Protein AF-A0A0U4VWP7-F1 (afdb_monomer_lite)

pLDDT: mean 79.62, std 14.71, range [33.47, 96.0]

Sequence (179 aa):
MKAQAMLADFLDLVTPKNFHKHLLNSLTASLQSLLTNGQCTVTAIGRGIDSDASERHCIKRAADYNCPHLHKAFLARLKAMLPKRCWPVIVTDAGFKVPWFKEVSALGWHFIGRVRGQVSLRLPGQSEFISVAKVYKKARQQPMVLGEIALGQSQQYACRAVLAGKGWKLKKKRQTSAV

Structure (mmCIF, N/CA/C/O backbone):
data_AF-A0A0U4VWP7-F1
#
_entry.id   AF-A0A0U4VWP7-F1
#
loop_
_atom_site.group_PDB
_atom_site.id
_atom_site.type_symbol
_atom_site.label_atom_id
_atom_site.label_alt_id
_atom_site.label_comp_id
_atom_site.label_asym_id
_atom_site.label_entity_id
_atom_site.label_seq_id
_atom_site.pdbx_PDB_ins_code
_atom_site.Cartn_x
_atom_site.Cartn_y
_atom_site.Cartn_z
_atom_site.occupancy
_atom_site.B_iso_or_equiv
_atom_site.auth_seq_id
_atom_site.auth_comp_id
_atom_site.auth_asym_id
_atom_site.auth_atom_id
_atom_site.pdbx_PDB_model_num
ATOM 1 N N . MET A 1 1 ? 34.042 -11.255 -13.697 1.00 46.59 1 MET A N 1
ATOM 2 C CA . MET A 1 1 ? 32.642 -10.995 -13.291 1.00 46.59 1 MET A CA 1
ATOM 3 C C . MET A 1 1 ? 31.893 -10.344 -14.448 1.00 46.59 1 MET A C 1
ATOM 5 O O . MET A 1 1 ? 32.284 -9.262 -14.850 1.00 46.59 1 MET A O 1
ATOM 9 N N . LYS A 1 2 ? 30.856 -10.993 -15.001 1.00 64.69 2 LYS A N 1
ATOM 10 C CA . LYS A 1 2 ? 29.969 -10.428 -16.049 1.00 64.69 2 LYS A CA 1
ATOM 11 C C . LYS A 1 2 ? 28.655 -9.853 -15.486 1.00 64.69 2 LYS A C 1
ATOM 13 O O . LYS A 1 2 ? 27.951 -9.143 -16.188 1.00 64.69 2 LYS A O 1
ATOM 18 N N . ALA A 1 3 ? 28.345 -10.117 -14.212 1.00 55.84 3 ALA A N 1
ATOM 19 C CA . ALA A 1 3 ? 27.061 -9.771 -13.598 1.00 55.84 3 ALA A CA 1
ATOM 20 C C . ALA A 1 3 ? 26.839 -8.259 -13.421 1.00 55.84 3 ALA A C 1
ATOM 22 O O . ALA A 1 3 ? 25.744 -7.784 -13.683 1.00 55.84 3 ALA A O 1
ATOM 23 N N . GLN A 1 4 ? 27.862 -7.493 -13.023 1.00 60.22 4 GLN A N 1
ATOM 24 C CA . GLN A 1 4 ? 27.735 -6.036 -12.855 1.00 60.22 4 GLN A CA 1
ATOM 25 C C . GLN A 1 4 ? 27.519 -5.308 -14.189 1.00 60.22 4 GLN A C 1
ATOM 27 O O . GLN A 1 4 ? 26.698 -4.399 -14.247 1.00 60.22 4 GLN A O 1
ATOM 32 N N . ALA A 1 5 ? 28.199 -5.739 -15.256 1.00 65.25 5 ALA A N 1
ATOM 33 C CA . ALA A 1 5 ? 28.014 -5.187 -16.599 1.00 65.25 5 ALA A CA 1
ATOM 34 C C . ALA A 1 5 ? 26.621 -5.526 -17.157 1.00 65.25 5 ALA A C 1
ATOM 36 O O . ALA A 1 5 ? 25.879 -4.627 -17.526 1.00 65.25 5 ALA A O 1
ATOM 37 N N . MET A 1 6 ? 26.206 -6.799 -17.082 1.00 64.69 6 MET A N 1
ATOM 38 C CA . MET A 1 6 ? 24.856 -7.216 -17.496 1.00 64.69 6 MET A CA 1
ATOM 39 C C . MET A 1 6 ? 23.751 -6.502 -16.713 1.00 64.69 6 MET A C 1
ATOM 41 O O . MET A 1 6 ? 22.676 -6.236 -17.243 1.00 64.69 6 MET A O 1
ATOM 45 N N . LEU A 1 7 ? 24.001 -6.203 -15.440 1.00 63.22 7 LEU A N 1
ATOM 46 C CA . LEU A 1 7 ? 23.070 -5.463 -14.607 1.00 63.22 7 LEU A CA 1
ATOM 47 C C . LEU A 1 7 ? 23.001 -3.987 -15.008 1.00 63.22 7 LEU A C 1
ATOM 49 O O . LEU A 1 7 ? 21.906 -3.438 -15.031 1.00 63.22 7 LEU A O 1
ATOM 53 N N . ALA A 1 8 ? 24.130 -3.354 -15.335 1.00 66.00 8 ALA A N 1
ATOM 54 C CA . ALA A 1 8 ? 24.151 -1.988 -15.850 1.00 66.00 8 ALA A CA 1
ATOM 55 C C . ALA A 1 8 ? 23.372 -1.884 -17.172 1.00 66.00 8 ALA A C 1
ATOM 57 O O . ALA A 1 8 ? 22.511 -1.015 -17.293 1.00 66.00 8 ALA A O 1
ATOM 58 N N . ASP A 1 9 ? 23.581 -2.831 -18.089 1.00 66.62 9 ASP A N 1
ATOM 59 C CA . ASP A 1 9 ? 22.859 -2.909 -19.366 1.00 66.62 9 ASP A CA 1
ATOM 60 C C . ASP A 1 9 ? 21.358 -3.156 -19.154 1.00 66.62 9 ASP A C 1
ATOM 62 O O . ASP A 1 9 ? 20.508 -2.519 -19.776 1.00 66.62 9 ASP A O 1
ATOM 66 N N . PHE A 1 10 ? 21.006 -4.059 -18.231 1.00 65.50 10 PHE A N 1
ATOM 67 C CA . PHE A 1 10 ? 19.612 -4.313 -17.880 1.00 65.50 10 PHE A CA 1
ATOM 68 C C . PHE A 1 10 ? 18.959 -3.077 -17.271 1.00 65.50 10 PHE A C 1
ATOM 70 O O . PHE A 1 10 ? 17.838 -2.744 -17.642 1.00 65.50 10 PHE A O 1
ATOM 77 N N . LEU A 1 11 ? 19.641 -2.387 -16.354 1.00 64.44 11 LEU A N 1
ATOM 78 C CA . LEU A 1 11 ? 19.143 -1.155 -15.758 1.00 64.44 11 LEU A CA 1
ATOM 79 C C . LEU A 1 11 ? 18.942 -0.071 -16.811 1.00 64.44 11 LEU A C 1
ATOM 81 O O . LEU A 1 11 ? 17.894 0.564 -16.780 1.00 64.44 11 LEU A O 1
ATOM 85 N N . ASP A 1 12 ? 19.861 0.108 -17.755 1.00 68.06 12 ASP A N 1
ATOM 86 C CA . ASP A 1 12 ? 19.686 1.059 -18.858 1.00 68.06 12 ASP A CA 1
ATOM 87 C 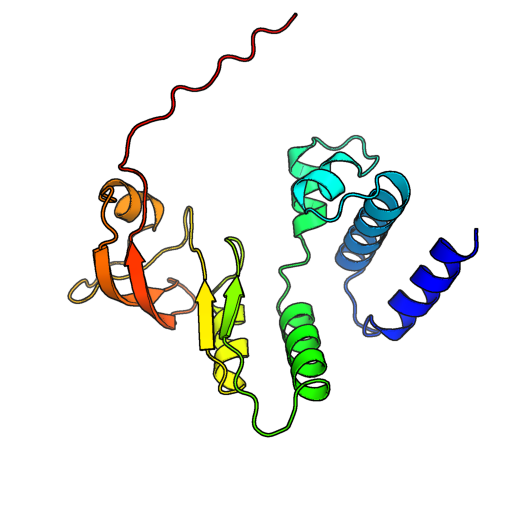C . ASP A 1 12 ? 18.468 0.697 -19.729 1.00 68.06 12 ASP A C 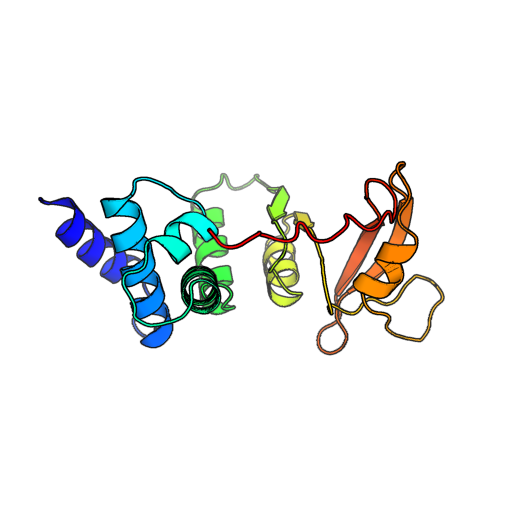1
ATOM 89 O O . ASP A 1 12 ? 17.652 1.550 -20.076 1.00 68.06 12 ASP A O 1
ATOM 93 N N . LEU A 1 13 ? 18.253 -0.601 -19.968 1.00 63.81 13 LEU A N 1
ATOM 94 C CA . LEU A 1 13 ? 17.097 -1.113 -20.704 1.00 63.81 13 LEU A CA 1
ATOM 95 C C . LEU A 1 13 ? 15.765 -0.928 -19.955 1.00 63.81 13 LEU A C 1
ATOM 97 O O . LEU A 1 13 ? 14.737 -0.609 -20.562 1.00 63.81 13 LEU A O 1
ATOM 101 N N . VAL A 1 14 ? 15.727 -1.182 -18.641 1.00 59.75 14 VAL A N 1
ATOM 102 C CA . VAL A 1 14 ? 14.470 -1.167 -17.872 1.00 59.75 14 VAL A CA 1
ATOM 103 C C . VAL A 1 14 ? 14.116 0.194 -17.287 1.00 59.75 14 VAL A C 1
ATOM 105 O O . VAL A 1 14 ? 12.936 0.424 -16.971 1.00 59.75 14 VAL A O 1
ATOM 108 N N . THR A 1 15 ? 15.095 1.087 -17.163 1.00 60.91 15 THR A N 1
ATOM 109 C CA . THR A 1 15 ? 14.947 2.395 -16.530 1.00 60.91 15 THR A CA 1
ATOM 110 C C . THR A 1 15 ? 14.610 3.454 -17.589 1.00 60.91 15 THR A C 1
ATOM 112 O O . THR A 1 15 ? 15.387 3.678 -18.510 1.00 60.91 15 THR A O 1
ATOM 115 N N . PRO A 1 16 ? 13.452 4.137 -17.506 1.00 61.81 16 PRO A N 1
ATOM 116 C CA . PRO A 1 16 ? 13.106 5.206 -18.445 1.00 61.81 16 PRO A CA 1
ATOM 117 C C . PRO A 1 16 ? 14.150 6.332 -18.443 1.00 61.81 16 PRO A C 1
ATOM 119 O O . PRO A 1 16 ? 14.642 6.695 -17.380 1.00 61.81 16 PRO A O 1
ATOM 122 N N . LYS A 1 17 ? 14.398 6.977 -19.593 1.00 62.31 17 LYS A N 1
ATOM 123 C CA . LYS A 1 17 ? 15.376 8.083 -19.722 1.00 62.31 17 LYS A CA 1
ATOM 124 C C . LYS A 1 17 ? 15.158 9.250 -18.739 1.00 62.31 17 LYS A C 1
ATOM 126 O O . LYS A 1 17 ? 16.106 9.940 -18.385 1.00 62.31 17 LYS A O 1
ATOM 131 N N . ASN A 1 18 ? 13.931 9.434 -18.243 1.00 60.28 18 ASN A N 1
ATOM 132 C CA . ASN A 1 18 ? 13.564 10.469 -17.267 1.00 60.28 18 ASN A CA 1
ATOM 133 C C . ASN A 1 18 ? 13.594 9.957 -15.815 1.00 60.28 18 ASN A C 1
ATOM 135 O O . ASN A 1 18 ? 12.692 10.246 -15.027 1.00 60.28 18 ASN A O 1
ATOM 139 N N . PHE A 1 19 ? 14.588 9.149 -15.450 1.00 62.81 19 PHE A N 1
ATOM 140 C CA . PHE A 1 19 ? 14.710 8.639 -14.087 1.00 62.81 19 PHE A CA 1
ATOM 141 C C . PHE A 1 19 ? 15.426 9.631 -13.174 1.00 62.81 19 PHE A C 1
ATOM 143 O O . PHE A 1 19 ? 16.487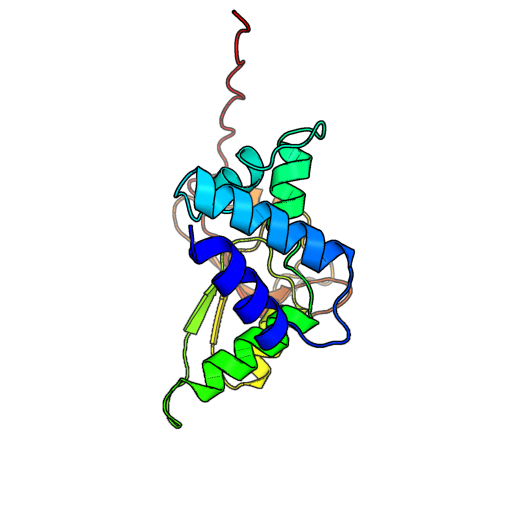 10.160 -13.508 1.00 62.81 19 PHE A O 1
ATOM 150 N N . HIS A 1 20 ? 14.882 9.861 -11.979 1.00 65.94 20 HIS A N 1
ATOM 151 C CA . HIS A 1 20 ? 15.551 10.704 -10.994 1.00 65.94 20 HIS A CA 1
ATOM 152 C C . HIS A 1 20 ? 16.876 10.064 -10.561 1.00 65.94 20 HIS A C 1
ATOM 154 O O . HIS A 1 20 ? 16.889 8.946 -10.043 1.00 65.94 20 HIS A O 1
ATOM 160 N N . LYS A 1 21 ? 17.983 10.806 -10.703 1.00 70.44 21 LYS A N 1
ATOM 161 C CA . LYS A 1 21 ? 19.348 10.358 -10.357 1.00 70.44 21 LYS A CA 1
ATOM 162 C C . LYS A 1 21 ? 19.443 9.741 -8.955 1.00 70.44 21 LYS A C 1
ATOM 164 O O . LYS A 1 21 ? 20.128 8.745 -8.763 1.00 70.44 21 LYS A O 1
ATOM 169 N N . HIS A 1 22 ? 18.703 10.288 -7.989 1.00 68.81 22 HIS A N 1
ATOM 170 C CA . HIS A 1 22 ? 18.654 9.761 -6.622 1.00 68.81 22 HIS A CA 1
ATOM 171 C C . HIS A 1 22 ? 18.121 8.319 -6.556 1.00 68.81 22 HIS A C 1
ATOM 173 O O . HIS A 1 22 ? 18.685 7.482 -5.859 1.00 68.81 22 HIS A O 1
ATOM 179 N N . LEU A 1 23 ? 17.066 8.006 -7.314 1.00 66.50 23 LEU A N 1
ATOM 180 C CA . LEU A 1 23 ? 16.466 6.672 -7.334 1.00 66.50 23 LEU A CA 1
ATOM 181 C C . LEU A 1 23 ? 17.374 5.657 -8.026 1.00 66.50 23 LEU A C 1
ATOM 183 O O . LEU A 1 23 ? 17.477 4.526 -7.558 1.00 66.50 23 LEU A O 1
ATOM 187 N N . LEU A 1 24 ? 18.064 6.069 -9.094 1.00 72.50 24 LEU A N 1
ATOM 188 C CA . LEU A 1 24 ? 19.058 5.224 -9.755 1.00 72.50 24 LEU A CA 1
ATOM 189 C C . LEU A 1 24 ? 20.208 4.894 -8.797 1.00 72.50 24 LEU A C 1
ATOM 191 O O . LEU A 1 24 ? 20.563 3.733 -8.638 1.00 72.50 24 LEU A O 1
ATOM 195 N N . ASN A 1 25 ? 20.720 5.891 -8.073 1.00 76.06 25 ASN A N 1
ATOM 196 C CA . ASN A 1 25 ? 21.786 5.696 -7.088 1.00 76.06 25 ASN A CA 1
ATOM 197 C C . ASN A 1 25 ? 21.362 4.803 -5.912 1.00 76.06 25 ASN A C 1
ATOM 199 O O . ASN A 1 25 ? 22.200 4.120 -5.322 1.00 76.06 25 ASN A O 1
ATOM 203 N N . SER A 1 26 ? 20.085 4.821 -5.530 1.00 75.31 26 SER A N 1
ATOM 204 C CA . SER A 1 26 ? 19.531 3.902 -4.528 1.00 75.31 26 SER A CA 1
ATOM 205 C C . SER A 1 26 ? 19.383 2.480 -5.073 1.00 75.31 26 SER A C 1
ATOM 207 O O . SER A 1 26 ? 19.703 1.522 -4.363 1.00 75.31 26 SER A O 1
ATOM 209 N N . LEU A 1 27 ? 18.973 2.350 -6.340 1.00 74.00 27 LEU A N 1
ATOM 210 C CA . LEU A 1 27 ? 18.863 1.079 -7.058 1.00 74.00 27 LEU A CA 1
ATOM 211 C C . LEU A 1 27 ? 20.210 0.384 -7.205 1.00 74.00 27 LEU A C 1
ATOM 213 O O . LEU A 1 27 ? 20.357 -0.769 -6.805 1.00 74.00 27 LEU A O 1
ATOM 217 N N . THR A 1 28 ? 21.208 1.112 -7.694 1.00 76.00 28 THR A N 1
ATOM 218 C CA . THR A 1 28 ? 22.569 0.608 -7.868 1.00 76.00 28 THR A CA 1
ATOM 219 C C . THR A 1 28 ? 23.175 0.161 -6.541 1.00 76.00 28 THR A C 1
ATOM 221 O O . THR A 1 28 ? 23.680 -0.955 -6.459 1.00 76.00 28 THR A O 1
ATOM 224 N N . ALA A 1 29 ? 23.052 0.967 -5.479 1.00 78.94 29 ALA A N 1
ATOM 225 C CA . ALA A 1 29 ? 23.555 0.604 -4.150 1.00 78.94 29 ALA A CA 1
ATOM 226 C C . ALA A 1 29 ? 22.876 -0.662 -3.599 1.00 78.94 29 ALA A C 1
ATOM 228 O O . ALA A 1 29 ? 23.520 -1.530 -3.012 1.00 78.94 29 ALA A O 1
ATOM 229 N N . SER A 1 30 ? 21.570 -0.801 -3.831 1.00 78.50 30 SER A N 1
ATOM 230 C CA . SER A 1 30 ? 20.825 -1.980 -3.394 1.00 78.50 30 SER A CA 1
ATOM 231 C C . SER A 1 30 ? 21.216 -3.239 -4.159 1.00 78.50 30 SER A C 1
ATOM 233 O O . SER A 1 30 ? 21.324 -4.315 -3.579 1.00 78.50 30 SER A O 1
ATOM 235 N N . LEU A 1 31 ? 21.445 -3.109 -5.463 1.00 75.56 31 LEU A N 1
ATOM 236 C CA . LEU A 1 31 ? 21.883 -4.215 -6.300 1.00 75.56 31 LEU A CA 1
ATOM 237 C C . LEU A 1 31 ? 23.315 -4.640 -5.985 1.00 75.56 31 LEU A C 1
ATOM 239 O O . LEU A 1 31 ? 23.584 -5.834 -5.931 1.00 75.56 31 LEU A O 1
ATOM 243 N N . GLN A 1 32 ? 24.216 -3.693 -5.719 1.00 80.62 32 GLN A N 1
ATOM 244 C CA . GLN A 1 32 ? 25.557 -3.999 -5.222 1.00 80.62 32 GLN A CA 1
ATOM 245 C C . GLN A 1 32 ? 25.482 -4.765 -3.901 1.00 80.62 32 GLN A C 1
ATOM 247 O O . GLN A 1 32 ? 26.090 -5.823 -3.781 1.00 80.62 32 GLN A O 1
ATOM 252 N N . SER A 1 33 ? 24.665 -4.299 -2.952 1.00 82.81 33 SER A N 1
ATOM 253 C CA . SER A 1 33 ? 24.454 -5.011 -1.691 1.00 82.81 33 SER A CA 1
ATOM 254 C C . SER A 1 33 ? 23.915 -6.432 -1.896 1.00 82.81 33 SER A C 1
ATOM 256 O O . SER A 1 33 ? 24.388 -7.378 -1.267 1.00 82.81 33 SER A O 1
ATOM 258 N N . LEU A 1 34 ? 22.958 -6.602 -2.814 1.00 81.50 34 LEU A N 1
ATOM 259 C CA . LEU A 1 34 ? 22.398 -7.905 -3.160 1.00 81.50 34 LEU A CA 1
ATOM 260 C C . LEU A 1 34 ? 23.444 -8.838 -3.782 1.00 81.50 34 LEU A C 1
ATOM 262 O O . LEU A 1 34 ? 23.499 -10.008 -3.417 1.00 81.50 34 LEU A O 1
ATOM 266 N N . LEU A 1 35 ? 24.264 -8.331 -4.705 1.00 81.00 35 LEU A N 1
ATOM 267 C CA . LEU A 1 35 ? 25.318 -9.105 -5.364 1.00 81.00 35 LEU A CA 1
ATOM 268 C C . LEU A 1 35 ? 26.409 -9.539 -4.380 1.00 81.00 35 LEU A C 1
ATOM 270 O O . LEU A 1 35 ? 26.917 -10.649 -4.502 1.00 81.00 35 LEU A O 1
ATOM 274 N N . THR A 1 36 ? 26.741 -8.691 -3.406 1.00 79.38 36 THR A N 1
ATOM 275 C CA . THR A 1 36 ? 27.766 -8.988 -2.398 1.00 79.38 36 THR A CA 1
ATOM 276 C C . THR A 1 36 ? 27.252 -9.940 -1.318 1.00 79.38 36 THR A C 1
ATOM 278 O O . THR A 1 36 ? 27.960 -10.864 -0.931 1.00 79.38 36 THR A O 1
ATOM 281 N N . ASN A 1 37 ? 26.015 -9.752 -0.842 1.00 79.44 37 ASN A N 1
ATOM 282 C CA . ASN A 1 37 ? 25.505 -10.458 0.341 1.00 79.44 37 ASN A CA 1
ATOM 283 C C . ASN A 1 37 ? 24.509 -11.585 0.030 1.00 79.44 37 ASN A C 1
ATOM 285 O O . ASN A 1 37 ? 24.141 -12.338 0.930 1.00 79.44 37 ASN A O 1
ATOM 289 N N . GLY A 1 38 ? 24.006 -11.685 -1.204 1.00 78.88 38 GLY A N 1
ATOM 290 C CA . GLY A 1 38 ? 23.065 -12.727 -1.637 1.00 78.88 38 GLY A CA 1
ATOM 291 C C . GLY A 1 38 ? 21.673 -12.672 -0.989 1.00 78.88 38 GLY A C 1
ATOM 292 O O . GLY A 1 38 ? 20.883 -13.599 -1.156 1.00 78.88 38 GLY A O 1
ATOM 293 N N . GLN A 1 39 ? 21.341 -11.614 -0.241 1.00 76.75 39 GLN A N 1
ATOM 294 C CA . GLN A 1 39 ? 20.082 -11.506 0.506 1.00 76.75 39 GLN A CA 1
ATOM 295 C C . GLN A 1 39 ? 19.120 -10.486 -0.114 1.00 76.75 39 GLN A C 1
ATOM 297 O O . GLN A 1 39 ? 19.377 -9.287 -0.115 1.00 76.75 39 GLN A O 1
ATOM 302 N N . CYS A 1 40 ? 17.952 -10.952 -0.565 1.00 74.81 40 CYS A N 1
ATOM 303 C CA . CYS A 1 40 ? 16.956 -10.143 -1.281 1.00 74.81 40 CYS A CA 1
ATOM 304 C C . CYS A 1 40 ? 15.851 -9.565 -0.373 1.00 74.81 40 CYS A C 1
ATOM 306 O O . CYS A 1 40 ? 14.668 -9.590 -0.706 1.00 74.81 40 CYS A O 1
ATOM 308 N N . THR A 1 41 ? 16.208 -9.060 0.813 1.00 73.69 41 THR A N 1
ATOM 309 C CA . THR A 1 41 ? 15.249 -8.336 1.674 1.00 73.69 41 THR A CA 1
ATOM 310 C C . THR A 1 41 ? 15.649 -6.875 1.792 1.00 73.69 41 THR A C 1
ATOM 312 O O . THR A 1 41 ? 16.832 -6.580 1.895 1.00 73.69 41 THR A O 1
ATOM 315 N N . VAL A 1 42 ? 14.682 -5.950 1.840 1.00 72.25 42 VAL A N 1
ATOM 316 C CA . VAL A 1 42 ? 14.955 -4.498 1.953 1.00 72.25 42 VAL A CA 1
ATOM 317 C C . VAL A 1 42 ? 15.856 -4.181 3.152 1.00 72.25 42 VAL A C 1
ATOM 319 O O . VAL A 1 42 ? 16.724 -3.319 3.070 1.00 72.25 42 VAL A O 1
ATOM 322 N N . THR A 1 43 ? 15.687 -4.908 4.257 1.00 79.06 43 THR A N 1
ATOM 323 C CA . THR A 1 43 ? 16.514 -4.754 5.457 1.00 79.06 43 THR A CA 1
ATOM 324 C C . THR A 1 43 ? 17.942 -5.248 5.238 1.00 79.06 43 THR A C 1
ATOM 326 O O . THR A 1 43 ? 18.878 -4.558 5.624 1.00 79.06 43 THR A O 1
ATOM 329 N N . ALA A 1 44 ? 18.119 -6.426 4.634 1.00 75.94 44 ALA A N 1
ATOM 330 C CA . ALA A 1 44 ? 19.445 -6.983 4.368 1.00 75.94 44 ALA A CA 1
ATOM 331 C C . ALA A 1 44 ? 20.207 -6.157 3.328 1.00 75.94 44 ALA A C 1
ATOM 333 O O . ALA A 1 44 ? 21.358 -5.802 3.553 1.00 75.94 44 ALA A O 1
ATOM 334 N N . ILE A 1 45 ? 19.520 -5.775 2.251 1.00 82.69 45 ILE A N 1
ATOM 335 C CA . ILE A 1 45 ? 20.015 -4.853 1.232 1.00 82.69 45 ILE A CA 1
ATOM 336 C C . ILE A 1 45 ? 20.421 -3.534 1.891 1.00 82.69 45 ILE A C 1
ATOM 338 O O . ILE A 1 45 ? 21.540 -3.076 1.730 1.00 82.69 45 ILE A O 1
ATOM 342 N N . GLY A 1 46 ? 19.539 -2.940 2.696 1.00 81.19 46 GLY A N 1
ATOM 343 C CA . GLY A 1 46 ? 19.827 -1.697 3.403 1.00 81.19 46 GLY A CA 1
ATOM 344 C C . GLY A 1 46 ? 21.041 -1.776 4.325 1.00 81.19 46 GLY A C 1
ATOM 345 O O . GLY A 1 46 ? 21.832 -0.845 4.364 1.00 81.19 46 GLY A O 1
ATOM 346 N N . ARG A 1 47 ? 21.206 -2.884 5.053 1.00 84.06 47 ARG A N 1
ATOM 347 C CA . ARG A 1 47 ? 22.355 -3.119 5.947 1.00 84.06 47 ARG A CA 1
ATOM 348 C C . ARG A 1 47 ? 23.663 -3.337 5.215 1.00 84.06 47 ARG A C 1
ATOM 350 O O . ARG A 1 47 ? 24.714 -3.064 5.773 1.00 84.06 47 ARG A O 1
ATOM 357 N N . GLY A 1 48 ? 23.591 -3.871 4.006 1.00 82.19 48 GLY A N 1
ATOM 358 C CA . GLY A 1 48 ? 24.760 -4.139 3.193 1.00 82.19 48 GLY A CA 1
ATOM 359 C C . GLY A 1 48 ? 25.102 -3.022 2.215 1.00 82.19 48 GLY A C 1
ATOM 360 O O . GLY A 1 48 ? 25.900 -3.276 1.319 1.00 82.19 48 GLY A O 1
ATOM 361 N N . ILE A 1 49 ? 24.459 -1.853 2.302 1.00 83.75 49 ILE A N 1
ATOM 362 C CA . ILE A 1 49 ? 24.905 -0.663 1.576 1.00 83.75 49 ILE A CA 1
ATOM 363 C C . ILE A 1 49 ? 26.100 -0.097 2.336 1.00 83.75 49 ILE A C 1
ATOM 365 O O . ILE A 1 49 ? 25.957 0.324 3.482 1.00 83.75 49 ILE A O 1
ATOM 369 N N . ASP A 1 50 ? 27.247 -0.058 1.668 1.00 81.75 50 ASP A N 1
ATOM 370 C CA . ASP A 1 50 ? 28.454 0.580 2.178 1.00 81.75 50 ASP A CA 1
ATOM 371 C C . ASP A 1 50 ? 28.291 2.109 2.134 1.00 81.75 50 ASP A C 1
ATOM 373 O O . ASP A 1 50 ? 28.191 2.720 1.065 1.00 81.75 50 ASP A O 1
ATOM 377 N N . SER A 1 51 ? 28.103 2.718 3.304 1.00 83.44 51 SER A N 1
ATOM 378 C CA . SER A 1 51 ? 27.869 4.152 3.466 1.00 83.44 51 SER A CA 1
ATOM 379 C C . SER A 1 51 ? 28.084 4.566 4.918 1.00 83.44 51 SER A C 1
ATOM 381 O O . SER A 1 51 ? 27.629 3.879 5.827 1.00 83.44 51 SER A O 1
ATOM 383 N N . ASP A 1 52 ? 28.636 5.764 5.126 1.00 82.81 52 ASP A N 1
ATOM 384 C CA . ASP A 1 52 ? 28.769 6.385 6.457 1.00 82.81 52 ASP A CA 1
ATOM 385 C C . ASP A 1 52 ? 27.420 6.765 7.103 1.00 82.81 52 ASP A C 1
ATOM 387 O O . ASP A 1 52 ? 27.351 7.216 8.249 1.00 82.81 52 ASP A O 1
ATOM 391 N N . ALA A 1 53 ? 26.313 6.632 6.366 1.00 84.06 53 ALA A N 1
ATOM 392 C CA . ALA A 1 53 ? 24.982 6.895 6.883 1.00 84.06 53 ALA A CA 1
ATOM 393 C C . ALA A 1 53 ? 24.536 5.794 7.859 1.00 84.06 53 ALA A C 1
ATOM 395 O O . ALA A 1 53 ? 24.869 4.621 7.724 1.00 84.06 53 ALA A O 1
ATOM 396 N N . SER A 1 54 ? 23.701 6.160 8.836 1.00 85.06 54 SER A N 1
ATOM 397 C CA . SER A 1 54 ? 23.158 5.174 9.776 1.00 85.06 54 SER A CA 1
ATOM 398 C C . SER A 1 54 ? 22.374 4.064 9.063 1.00 85.06 54 SER A C 1
ATOM 400 O O . SER A 1 54 ? 21.700 4.312 8.061 1.00 85.06 54 SER A O 1
ATOM 402 N N . GLU A 1 55 ? 22.355 2.859 9.647 1.00 82.75 55 GLU A N 1
ATOM 403 C CA . GLU A 1 55 ? 21.626 1.692 9.115 1.00 82.75 55 GLU A CA 1
ATOM 404 C C . GLU A 1 55 ? 20.174 2.038 8.742 1.00 82.75 55 GLU A C 1
ATOM 406 O O . GLU A 1 55 ? 19.656 1.627 7.704 1.00 82.75 55 GLU A O 1
ATOM 411 N N . ARG A 1 56 ? 19.510 2.867 9.558 1.00 81.25 56 ARG A N 1
ATOM 412 C CA . ARG A 1 56 ? 18.144 3.332 9.291 1.00 81.25 56 ARG A CA 1
ATOM 413 C C . ARG A 1 56 ? 18.042 4.096 7.968 1.00 81.25 56 ARG A C 1
ATOM 415 O O . ARG A 1 56 ? 17.049 3.939 7.257 1.00 81.25 56 ARG A O 1
ATOM 422 N N . HIS A 1 57 ? 19.014 4.949 7.660 1.00 81.56 57 HIS A N 1
ATOM 423 C CA . HIS A 1 57 ? 19.047 5.712 6.416 1.00 81.56 57 HIS A CA 1
ATOM 424 C C . HIS A 1 57 ? 19.401 4.828 5.221 1.00 81.56 57 HIS A C 1
ATOM 426 O O . HIS A 1 57 ? 18.762 4.972 4.181 1.00 81.56 57 HIS A O 1
ATOM 432 N N . CYS A 1 58 ? 20.298 3.856 5.381 1.00 80.62 58 CYS A N 1
ATOM 433 C CA . CYS A 1 58 ? 20.618 2.895 4.326 1.00 80.62 58 CYS A CA 1
ATOM 434 C C . CYS A 1 58 ? 19.430 1.970 4.004 1.00 80.62 58 CYS A C 1
ATOM 436 O O . CYS A 1 58 ? 19.074 1.796 2.840 1.00 80.62 58 CYS A O 1
ATOM 438 N N . ILE A 1 59 ? 18.699 1.487 5.016 1.00 77.94 59 ILE A N 1
ATOM 439 C CA . ILE A 1 59 ? 17.431 0.759 4.823 1.00 77.94 59 ILE A CA 1
ATOM 440 C C . ILE A 1 59 ? 16.381 1.642 4.153 1.00 77.94 59 ILE A C 1
ATOM 442 O O . ILE A 1 59 ? 15.677 1.185 3.257 1.00 77.94 59 ILE A O 1
ATOM 446 N N . LYS A 1 60 ? 16.266 2.914 4.550 1.00 77.38 60 LYS A N 1
ATOM 447 C CA . LYS A 1 60 ? 15.335 3.845 3.901 1.00 77.38 60 LYS A CA 1
ATOM 448 C C . LYS A 1 60 ? 15.702 4.068 2.432 1.00 77.38 60 LYS A C 1
ATOM 450 O O . LYS A 1 60 ? 14.801 4.117 1.606 1.00 77.38 60 LYS A O 1
ATOM 455 N N . ARG A 1 61 ? 16.995 4.147 2.113 1.00 73.19 61 ARG A N 1
ATOM 456 C CA . ARG A 1 61 ? 17.520 4.265 0.747 1.00 73.19 61 ARG A CA 1
ATOM 457 C C . ARG A 1 61 ? 17.174 3.034 -0.093 1.00 73.19 61 ARG A C 1
ATOM 459 O O . ARG A 1 61 ? 16.652 3.179 -1.191 1.00 73.19 61 ARG A O 1
ATOM 466 N N . ALA A 1 62 ? 17.348 1.836 0.462 1.00 68.88 62 ALA A N 1
ATOM 467 C CA . ALA A 1 62 ? 16.890 0.587 -0.149 1.00 68.88 62 ALA A CA 1
ATOM 468 C C . ALA A 1 62 ? 15.353 0.467 -0.222 1.00 68.88 62 ALA A C 1
ATOM 470 O O . ALA A 1 62 ? 14.828 -0.355 -0.961 1.00 68.88 62 ALA A O 1
ATOM 471 N N . ALA A 1 63 ? 14.608 1.263 0.544 1.00 68.00 63 ALA A N 1
ATOM 472 C CA . ALA A 1 63 ? 13.147 1.312 0.510 1.00 68.00 63 ALA A CA 1
ATOM 473 C C . ALA A 1 63 ? 12.600 2.446 -0.377 1.00 68.00 63 ALA A C 1
ATOM 475 O O . ALA A 1 63 ? 11.381 2.564 -0.529 1.00 68.00 63 ALA A O 1
ATOM 476 N N . ASP A 1 64 ? 13.468 3.280 -0.960 1.00 65.62 64 ASP A N 1
ATOM 477 C CA . ASP A 1 64 ? 13.090 4.523 -1.649 1.00 65.62 64 ASP A CA 1
ATOM 478 C C . ASP A 1 64 ? 12.451 4.284 -3.034 1.00 65.62 64 ASP A C 1
ATOM 480 O O . ASP A 1 64 ? 12.110 5.220 -3.748 1.00 65.62 64 ASP A O 1
ATOM 484 N N . TYR A 1 65 ? 12.192 3.023 -3.398 1.00 60.47 65 TYR A N 1
ATOM 485 C CA . TYR A 1 65 ? 11.467 2.620 -4.614 1.00 60.47 65 TYR A CA 1
ATOM 486 C C . TYR A 1 65 ? 9.970 2.934 -4.599 1.00 60.47 65 TYR A C 1
A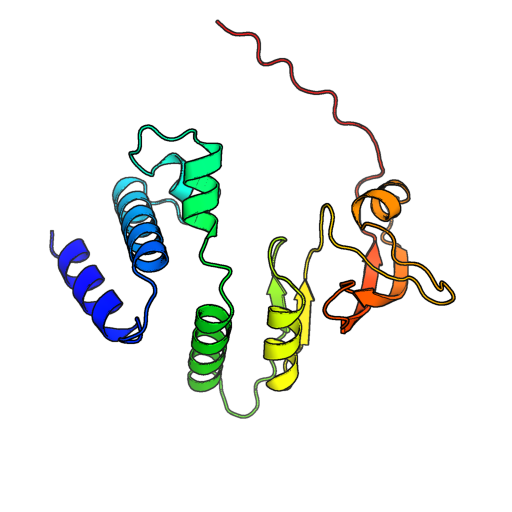TOM 488 O O . TYR A 1 65 ? 9.265 2.630 -5.560 1.00 60.47 65 TYR A O 1
ATOM 496 N N . ASN A 1 66 ? 9.465 3.521 -3.517 1.00 64.00 66 ASN A N 1
ATOM 497 C CA . ASN A 1 66 ? 8.063 3.887 -3.362 1.00 64.00 66 ASN A CA 1
ATOM 498 C C . ASN A 1 66 ? 7.732 5.168 -4.143 1.00 64.00 66 ASN A C 1
ATOM 500 O O . ASN A 1 66 ? 7.304 6.176 -3.571 1.00 64.00 66 ASN A O 1
ATOM 504 N N . CYS A 1 67 ? 7.968 5.144 -5.454 1.00 69.88 67 CYS A N 1
ATOM 505 C CA . CYS A 1 67 ? 7.675 6.244 -6.356 1.00 69.88 67 CYS A CA 1
ATOM 506 C C . CYS A 1 67 ? 6.556 5.856 -7.345 1.00 69.88 67 CYS A C 1
ATOM 508 O O . CYS A 1 67 ? 6.566 4.761 -7.919 1.00 69.88 67 CYS A O 1
ATOM 510 N N . PRO A 1 68 ? 5.574 6.750 -7.589 1.00 74.50 68 PRO A N 1
ATOM 511 C CA . PRO A 1 68 ? 4.423 6.436 -8.437 1.00 74.50 68 PRO A CA 1
ATOM 512 C C . PRO A 1 68 ? 4.788 5.979 -9.854 1.00 74.50 68 PRO A C 1
ATOM 514 O O . PRO A 1 68 ? 4.108 5.121 -10.411 1.00 74.50 68 PRO A O 1
ATOM 517 N N . HIS A 1 69 ? 5.864 6.516 -10.440 1.00 76.50 69 HIS A N 1
ATOM 518 C CA . HIS A 1 69 ? 6.273 6.134 -11.792 1.00 76.50 69 HIS A CA 1
ATOM 519 C C . HIS A 1 69 ? 6.783 4.684 -11.864 1.00 76.50 69 HIS A C 1
ATOM 521 O O . HIS A 1 69 ? 6.448 3.980 -12.815 1.00 76.50 69 HIS A O 1
ATOM 527 N N . LEU A 1 70 ? 7.538 4.202 -10.862 1.00 78.06 70 LEU A N 1
ATOM 528 C CA . LEU A 1 70 ? 8.000 2.808 -10.828 1.00 78.06 70 LEU A CA 1
ATOM 529 C C . LEU A 1 70 ? 6.839 1.852 -10.614 1.00 78.06 70 LEU A C 1
ATOM 531 O O . LEU A 1 70 ? 6.774 0.817 -11.268 1.00 78.06 70 LEU A O 1
ATOM 535 N N . HIS A 1 71 ? 5.900 2.219 -9.746 1.00 84.94 71 HIS A N 1
ATOM 536 C CA . HIS A 1 71 ? 4.695 1.435 -9.508 1.00 84.94 71 HIS A CA 1
ATOM 537 C C . HIS A 1 71 ? 3.902 1.198 -10.798 1.00 84.94 71 HIS A C 1
ATOM 539 O O . HIS A 1 71 ? 3.573 0.056 -11.116 1.00 84.94 71 HIS A O 1
ATOM 545 N N . LYS A 1 72 ? 3.655 2.260 -11.577 1.00 85.50 72 LYS A N 1
ATOM 546 C CA . LYS A 1 72 ? 2.976 2.153 -12.877 1.00 85.50 72 LYS A CA 1
ATOM 547 C C . LYS A 1 72 ? 3.761 1.291 -13.862 1.00 85.50 72 LYS A C 1
ATOM 549 O O . LYS A 1 72 ? 3.187 0.404 -14.485 1.00 85.50 72 LYS A O 1
ATOM 554 N N . ALA A 1 73 ? 5.069 1.525 -13.986 1.00 83.31 73 ALA A N 1
ATOM 555 C CA . ALA A 1 73 ? 5.919 0.774 -14.907 1.00 83.31 73 ALA A CA 1
ATOM 556 C C . ALA A 1 73 ? 5.975 -0.723 -14.555 1.00 83.31 73 ALA A C 1
ATOM 558 O O . ALA A 1 73 ? 5.935 -1.572 -15.446 1.00 83.31 73 ALA A O 1
ATOM 559 N N . PHE A 1 74 ? 6.027 -1.049 -13.261 1.00 86.69 74 PHE A N 1
ATOM 560 C CA . PHE A 1 74 ? 5.949 -2.417 -12.760 1.00 86.69 74 PHE A CA 1
ATOM 561 C C . PHE A 1 74 ? 4.616 -3.072 -13.133 1.00 86.69 74 PHE A C 1
ATOM 563 O O . PHE A 1 74 ? 4.611 -4.134 -13.751 1.00 86.69 74 PHE A O 1
ATOM 570 N N . LEU A 1 75 ? 3.489 -2.424 -12.820 1.00 91.00 75 LEU A N 1
ATOM 571 C CA . LEU A 1 75 ? 2.159 -2.969 -13.100 1.00 91.00 75 LEU A CA 1
ATOM 572 C C . LEU A 1 75 ? 1.899 -3.134 -14.606 1.00 91.00 75 LEU A C 1
ATOM 574 O O . LEU A 1 75 ? 1.327 -4.142 -15.018 1.00 91.00 75 LEU A O 1
ATOM 578 N N . ALA A 1 76 ? 2.369 -2.199 -15.436 1.00 89.19 76 ALA A N 1
ATOM 579 C CA . ALA A 1 76 ? 2.267 -2.290 -16.892 1.00 89.19 76 ALA A CA 1
ATOM 580 C C . ALA A 1 76 ? 3.030 -3.502 -17.449 1.00 89.19 76 ALA A C 1
ATOM 582 O O . ALA A 1 76 ? 2.485 -4.266 -18.245 1.00 89.19 76 ALA A O 1
ATOM 583 N N . ARG A 1 77 ? 4.268 -3.722 -16.989 1.00 87.69 77 ARG A N 1
ATOM 584 C CA . ARG A 1 77 ? 5.069 -4.891 -17.385 1.00 87.69 77 ARG A CA 1
ATOM 585 C C . ARG A 1 77 ? 4.458 -6.193 -16.883 1.00 87.69 77 ARG A C 1
ATOM 587 O O . ARG A 1 77 ? 4.360 -7.146 -17.648 1.00 87.69 77 ARG A O 1
ATOM 594 N N . LEU A 1 78 ? 3.989 -6.221 -15.636 1.00 88.62 78 LEU A N 1
ATOM 595 C CA . LEU A 1 78 ? 3.295 -7.384 -15.090 1.00 88.62 78 LEU A CA 1
ATOM 596 C C . LEU A 1 78 ? 2.054 -7.724 -15.927 1.00 88.62 78 LEU A C 1
ATOM 598 O O . LEU A 1 78 ? 1.858 -8.879 -16.284 1.00 88.62 78 LEU A O 1
ATOM 602 N N . LYS A 1 79 ? 1.265 -6.722 -16.328 1.00 90.00 79 LYS A N 1
ATOM 603 C CA . LYS A 1 79 ? 0.091 -6.923 -17.186 1.00 90.00 79 LYS A CA 1
ATOM 604 C C . LYS A 1 79 ? 0.447 -7.477 -18.566 1.00 90.00 79 LYS A C 1
ATOM 606 O O . LYS A 1 79 ? -0.308 -8.289 -19.082 1.00 90.00 79 LYS A O 1
ATOM 611 N N . ALA A 1 80 ? 1.578 -7.069 -19.141 1.00 89.44 80 ALA A N 1
ATOM 612 C CA . ALA A 1 80 ? 2.049 -7.585 -20.426 1.00 89.44 80 ALA A CA 1
ATOM 613 C C . ALA A 1 80 ? 2.486 -9.061 -20.360 1.00 89.44 80 ALA A C 1
ATOM 615 O O . ALA A 1 80 ? 2.357 -9.774 -21.350 1.00 89.44 80 ALA A O 1
ATOM 616 N N . MET A 1 81 ? 2.982 -9.521 -19.205 1.00 88.75 81 MET A N 1
ATOM 617 C CA . MET A 1 81 ? 3.401 -10.915 -19.002 1.00 88.75 81 MET A CA 1
ATOM 618 C C . MET A 1 81 ? 2.238 -11.855 -18.657 1.00 88.75 81 MET A C 1
ATOM 620 O O . MET A 1 81 ? 2.342 -13.063 -18.861 1.00 88.75 81 MET A O 1
ATOM 624 N N . LEU A 1 82 ? 1.145 -11.329 -18.100 1.00 89.06 82 LEU A N 1
ATOM 625 C CA . LEU A 1 82 ? 0.006 -12.136 -17.675 1.00 89.06 82 LEU A CA 1
ATOM 626 C C . LEU A 1 82 ? -0.941 -12.459 -18.847 1.00 89.06 82 LEU A C 1
ATOM 628 O O . LEU A 1 82 ? -1.150 -11.624 -19.730 1.00 89.06 82 LEU A O 1
ATOM 632 N N . PRO A 1 83 ? -1.592 -13.638 -18.848 1.00 92.19 83 PRO A N 1
ATOM 633 C CA . PRO A 1 83 ? -2.626 -13.957 -19.828 1.00 92.19 83 PRO A CA 1
ATOM 634 C C . PRO A 1 83 ? -3.774 -12.938 -19.809 1.00 92.19 83 PRO A C 1
ATOM 636 O O . PRO A 1 83 ? -4.163 -12.445 -18.751 1.00 92.19 83 PRO A O 1
ATOM 639 N N . LYS A 1 84 ? -4.401 -12.691 -20.969 1.00 87.06 84 LYS A N 1
ATOM 640 C CA . LYS A 1 84 ? -5.466 -11.676 -21.137 1.00 87.06 84 LYS A CA 1
ATOM 641 C C . LYS A 1 84 ? -6.666 -11.820 -20.183 1.00 87.06 84 LYS A C 1
ATOM 643 O O . LYS A 1 84 ? -7.379 -10.847 -19.971 1.00 87.06 84 LYS A O 1
ATOM 648 N N . ARG A 1 85 ? -6.908 -13.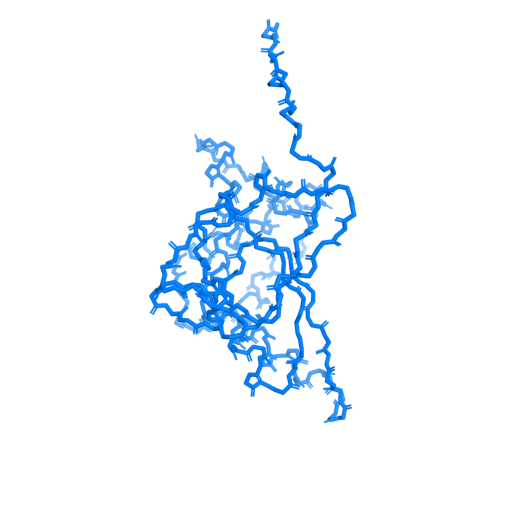013 -19.630 1.00 90.62 85 ARG A N 1
ATOM 649 C CA . ARG A 1 85 ? -8.015 -13.318 -18.699 1.00 90.62 85 ARG A CA 1
ATOM 650 C C . ARG A 1 85 ? -7.542 -13.533 -17.254 1.00 90.62 85 ARG A C 1
ATOM 652 O O . ARG A 1 85 ? -8.164 -14.274 -16.504 1.00 90.62 85 ARG A O 1
ATOM 659 N N . CYS A 1 86 ? -6.415 -12.932 -16.876 1.00 90.06 86 CYS A N 1
ATOM 660 C CA . CYS A 1 86 ? -5.886 -12.995 -15.519 1.00 90.06 86 CYS A CA 1
ATOM 661 C C . CYS A 1 86 ? -6.181 -11.694 -14.754 1.00 90.06 86 CYS A C 1
ATOM 663 O O . CYS A 1 86 ? -5.763 -10.611 -15.172 1.00 90.06 86 CYS A O 1
ATOM 665 N N . TRP A 1 87 ? -6.857 -11.814 -13.608 1.00 92.44 87 TRP A N 1
ATOM 666 C CA . TRP A 1 87 ? -7.082 -10.728 -12.647 1.00 92.44 87 TRP A CA 1
ATOM 667 C C . TRP A 1 87 ? -6.381 -11.070 -11.328 1.00 92.44 87 TRP A C 1
ATOM 669 O O . TRP A 1 87 ? -6.992 -11.651 -10.430 1.00 92.44 87 TRP A O 1
ATOM 679 N N . PRO A 1 88 ? -5.073 -10.799 -11.214 1.00 91.88 88 PRO A N 1
ATOM 680 C CA . PRO A 1 88 ? -4.317 -11.135 -10.021 1.00 91.88 88 PRO A CA 1
ATOM 681 C C . PRO A 1 88 ? -4.818 -10.376 -8.786 1.00 91.88 88 PRO A C 1
ATOM 683 O O . PRO A 1 88 ? -5.327 -9.253 -8.861 1.00 91.88 88 PRO A O 1
ATOM 686 N N . VAL A 1 89 ? -4.593 -10.991 -7.624 1.00 93.44 89 VAL A N 1
ATOM 687 C CA . VAL A 1 89 ? -4.688 -10.339 -6.315 1.00 93.44 89 VAL A CA 1
ATOM 688 C C . VAL A 1 89 ? -3.276 -9.965 -5.873 1.00 93.44 89 VAL A C 1
ATOM 690 O O . VAL A 1 89 ? -2.449 -10.835 -5.606 1.00 93.44 89 VAL A O 1
ATOM 693 N N . ILE A 1 90 ? -2.984 -8.671 -5.786 1.00 90.88 90 ILE A N 1
ATOM 694 C CA . ILE A 1 90 ? -1.666 -8.170 -5.394 1.00 90.88 90 ILE A CA 1
ATOM 695 C C . ILE A 1 90 ? -1.578 -8.080 -3.869 1.00 90.88 90 ILE A C 1
ATOM 697 O O . ILE A 1 90 ? -2.257 -7.267 -3.241 1.00 90.88 90 ILE A O 1
ATOM 701 N N . VAL A 1 91 ? -0.722 -8.899 -3.261 1.00 88.75 91 VAL A N 1
ATOM 702 C CA . VAL A 1 91 ? -0.473 -8.869 -1.815 1.00 88.75 91 VAL A CA 1
ATOM 703 C C . VAL A 1 91 ? 0.761 -8.019 -1.532 1.00 88.75 91 VAL A C 1
ATOM 705 O O . VAL A 1 91 ? 1.855 -8.337 -1.991 1.00 88.75 91 VAL A O 1
ATOM 708 N N . THR A 1 92 ? 0.603 -6.938 -0.769 1.00 86.25 92 THR A N 1
ATOM 709 C CA . THR A 1 92 ? 1.702 -6.020 -0.437 1.00 86.25 92 THR A CA 1
ATOM 710 C C . THR A 1 92 ? 1.874 -5.822 1.061 1.00 86.25 92 THR A C 1
ATOM 712 O O . THR A 1 92 ? 0.898 -5.616 1.792 1.00 86.25 92 THR A O 1
ATOM 715 N N . ASP A 1 93 ? 3.130 -5.792 1.512 1.00 83.56 93 ASP A N 1
ATOM 716 C CA . ASP A 1 93 ? 3.457 -5.412 2.886 1.00 83.56 93 ASP A CA 1
ATOM 717 C C . ASP A 1 93 ? 3.283 -3.894 3.134 1.00 83.56 93 ASP A C 1
ATOM 719 O O . ASP A 1 93 ? 2.861 -3.138 2.258 1.00 83.56 93 ASP A O 1
ATOM 723 N N . ALA A 1 94 ? 3.575 -3.421 4.351 1.00 76.38 94 ALA A N 1
ATOM 724 C CA . ALA A 1 94 ? 3.456 -2.001 4.680 1.00 76.38 94 ALA A CA 1
ATOM 725 C C . ALA A 1 94 ? 4.474 -1.130 3.937 1.00 76.38 94 ALA A C 1
ATOM 727 O O . ALA A 1 94 ? 5.651 -1.461 3.859 1.00 76.38 94 ALA A O 1
ATOM 728 N N . GLY A 1 95 ? 4.013 0.035 3.478 1.00 80.00 95 GLY A N 1
ATOM 729 C CA . GLY A 1 95 ? 4.826 1.023 2.765 1.00 80.00 95 GLY A CA 1
ATOM 730 C C . GLY A 1 95 ? 4.085 1.614 1.572 1.00 80.00 95 GLY A C 1
ATOM 731 O O . GLY A 1 95 ? 4.213 2.804 1.298 1.00 80.00 95 GLY A O 1
ATOM 732 N N . PHE A 1 96 ? 3.227 0.826 0.928 1.00 85.56 96 PHE A N 1
ATOM 733 C CA . PHE A 1 96 ? 2.407 1.285 -0.187 1.00 85.56 96 PHE A CA 1
ATOM 734 C C . PHE A 1 96 ? 1.301 2.236 0.280 1.00 85.56 96 PHE A C 1
ATOM 736 O O . PHE A 1 96 ? 0.670 2.044 1.324 1.00 85.56 96 PHE A O 1
ATOM 743 N N . LYS A 1 97 ? 1.095 3.300 -0.497 1.00 86.38 97 LYS A N 1
ATOM 744 C CA . LYS A 1 97 ? 0.126 4.368 -0.218 1.00 86.38 97 LYS A CA 1
ATOM 745 C C . LYS A 1 97 ? -1.046 4.295 -1.192 1.00 86.38 97 LYS A C 1
ATOM 747 O O . LYS A 1 97 ? -0.991 3.580 -2.183 1.00 86.38 97 LYS A O 1
ATOM 752 N N . VAL A 1 98 ? -2.075 5.105 -0.953 1.00 91.06 98 VAL A N 1
ATOM 753 C CA . VAL A 1 98 ? -3.284 5.200 -1.792 1.00 91.06 98 VAL A CA 1
ATOM 754 C C . VAL A 1 98 ? -3.029 5.210 -3.310 1.00 91.06 98 VAL A C 1
ATOM 756 O O . VAL A 1 98 ? -3.719 4.458 -3.995 1.00 91.06 98 VAL A O 1
ATOM 759 N N . PRO A 1 99 ? -2.042 5.952 -3.857 1.00 90.81 99 PRO A N 1
ATOM 760 C CA . PRO A 1 99 ? -1.752 5.896 -5.289 1.00 90.81 99 PRO A CA 1
ATOM 761 C C . PRO A 1 99 ? -1.502 4.477 -5.815 1.00 90.81 99 PRO A C 1
ATOM 763 O O . PRO A 1 99 ? -2.053 4.115 -6.841 1.00 90.81 99 PRO A O 1
ATOM 766 N N . TRP A 1 100 ? -0.759 3.638 -5.085 1.00 91.19 100 TRP A N 1
ATOM 767 C CA . TRP A 1 100 ? -0.518 2.243 -5.472 1.00 91.19 100 TRP A CA 1
ATOM 768 C C . TRP A 1 100 ? -1.819 1.447 -5.622 1.00 91.19 100 TRP A C 1
ATOM 770 O O . TRP A 1 100 ? -2.037 0.798 -6.640 1.00 91.19 100 TRP A O 1
ATOM 780 N N . PHE A 1 101 ? -2.708 1.536 -4.632 1.00 93.12 101 PHE A N 1
ATOM 781 C CA . PHE A 1 101 ? -3.979 0.807 -4.641 1.00 93.12 101 PHE A CA 1
ATOM 782 C C . PHE A 1 101 ? -4.909 1.274 -5.767 1.00 93.12 101 PHE A C 1
ATOM 784 O O . PHE A 1 101 ? -5.598 0.454 -6.376 1.00 93.12 101 PHE A O 1
ATOM 791 N N . LYS A 1 102 ? -4.884 2.576 -6.087 1.00 92.88 102 LYS A N 1
ATOM 792 C CA . LYS A 1 102 ? -5.599 3.138 -7.241 1.00 92.88 102 LYS A CA 1
ATOM 793 C C . LYS A 1 102 ? -5.077 2.575 -8.561 1.00 92.88 102 LYS A C 1
ATOM 795 O O . LYS A 1 102 ? -5.889 2.181 -9.386 1.00 92.88 102 LYS A O 1
ATOM 800 N N . GLU A 1 103 ? -3.758 2.486 -8.742 1.00 93.50 103 GLU A N 1
ATOM 801 C CA . GLU A 1 103 ? -3.169 1.924 -9.969 1.00 93.50 103 GLU A CA 1
ATOM 802 C C . GLU A 1 103 ? -3.518 0.441 -10.150 1.00 93.50 103 GLU A C 1
ATOM 804 O O . GLU A 1 103 ? -3.910 0.036 -11.240 1.00 93.50 103 GLU A O 1
ATOM 809 N N . VAL A 1 104 ? -3.439 -0.369 -9.085 1.00 94.94 104 VAL A N 1
ATOM 810 C CA . VAL A 1 104 ? -3.833 -1.790 -9.147 1.00 94.94 104 VAL A CA 1
ATOM 811 C C . VAL A 1 104 ? -5.304 -1.921 -9.553 1.00 94.94 104 VAL A C 1
ATOM 813 O O . VAL A 1 104 ? -5.643 -2.678 -10.460 1.00 94.94 104 VAL A O 1
ATOM 816 N N . SER A 1 105 ? -6.174 -1.128 -8.931 1.00 94.31 105 SER A N 1
ATOM 817 C CA . SER A 1 105 ? -7.617 -1.190 -9.189 1.00 94.31 105 SER A CA 1
ATOM 818 C C . SER A 1 105 ? -7.986 -0.665 -10.578 1.00 94.31 105 SER A C 1
ATOM 820 O O . SER A 1 105 ? -8.883 -1.208 -11.215 1.00 94.31 105 SER A O 1
ATOM 822 N N . ALA A 1 106 ? -7.252 0.323 -11.104 1.00 94.25 106 ALA A N 1
ATOM 823 C CA . ALA A 1 106 ? -7.420 0.823 -12.470 1.00 94.25 106 ALA A CA 1
ATOM 824 C C . ALA A 1 106 ? -7.125 -0.245 -13.541 1.00 94.25 106 ALA A C 1
ATOM 826 O O . ALA A 1 106 ? -7.628 -0.155 -14.659 1.00 94.25 106 ALA A O 1
ATOM 827 N N . LEU A 1 107 ? -6.346 -1.283 -13.212 1.00 94.38 107 LEU A N 1
ATOM 828 C CA . LEU A 1 107 ? -6.128 -2.434 -14.093 1.00 94.38 107 LEU A CA 1
ATOM 829 C C . LEU A 1 107 ? -7.238 -3.491 -14.020 1.00 94.38 107 LEU A C 1
ATOM 831 O O . LEU A 1 107 ? -7.178 -4.463 -14.777 1.00 94.38 107 LEU A O 1
ATOM 835 N N . GLY A 1 108 ? -8.230 -3.305 -13.143 1.00 94.56 108 GLY A N 1
ATOM 836 C CA . GLY A 1 108 ? -9.254 -4.299 -12.826 1.00 94.56 108 GLY A CA 1
ATOM 837 C C . GLY A 1 108 ? -8.736 -5.419 -11.923 1.00 94.56 108 GLY A C 1
ATOM 838 O O . GLY A 1 108 ? -9.289 -6.514 -11.932 1.00 94.56 108 GLY A O 1
ATOM 839 N N . TRP A 1 109 ? -7.635 -5.188 -11.205 1.00 96.00 109 TRP A N 1
ATOM 840 C CA . TRP A 1 109 ? -7.025 -6.169 -10.309 1.00 96.00 109 TRP A CA 1
ATOM 841 C C . TRP A 1 109 ? -7.426 -5.912 -8.856 1.00 96.00 109 TRP A C 1
ATOM 843 O O . TRP A 1 109 ? -7.849 -4.815 -8.489 1.00 96.00 109 TRP A O 1
ATOM 853 N N . HIS A 1 110 ? -7.260 -6.925 -8.010 1.00 94.69 110 HIS A N 1
ATOM 854 C CA . HIS A 1 110 ? -7.553 -6.834 -6.581 1.00 94.69 110 HIS A CA 1
ATOM 855 C C . HIS A 1 110 ? -6.264 -6.688 -5.771 1.00 94.69 110 HIS A C 1
ATOM 857 O O . HIS A 1 110 ? -5.170 -6.972 -6.259 1.00 94.69 110 HIS A O 1
ATOM 863 N N . PHE A 1 111 ? -6.370 -6.269 -4.509 1.00 94.88 111 PHE A N 1
ATOM 864 C CA . PHE A 1 111 ? -5.209 -6.169 -3.630 1.00 94.88 111 PHE A CA 1
ATOM 865 C C . PHE A 1 111 ? -5.521 -6.538 -2.181 1.00 94.88 111 PHE A C 1
ATOM 867 O O . PHE A 1 111 ? -6.639 -6.370 -1.698 1.00 94.88 111 PHE A O 1
ATOM 874 N N . ILE A 1 112 ? -4.484 -6.978 -1.469 1.00 93.69 112 ILE A N 1
ATOM 875 C CA . ILE A 1 112 ? -4.456 -7.110 -0.012 1.00 93.69 112 ILE A CA 1
ATOM 876 C C . ILE A 1 112 ? -3.224 -6.351 0.474 1.00 93.69 112 ILE A C 1
ATOM 878 O O . ILE A 1 112 ? -2.092 -6.731 0.185 1.00 93.69 112 ILE A O 1
ATOM 882 N N . GLY A 1 113 ? -3.436 -5.259 1.205 1.00 91.69 113 GLY A N 1
ATOM 883 C CA . GLY A 1 113 ? -2.359 -4.392 1.675 1.00 91.69 113 GLY A CA 1
ATOM 884 C C . GLY A 1 113 ? -2.302 -4.313 3.192 1.00 91.69 113 GLY A C 1
ATOM 885 O O . GLY A 1 113 ? -3.316 -4.062 3.845 1.00 91.69 113 GLY A O 1
ATOM 886 N N . ARG A 1 114 ? -1.108 -4.454 3.776 1.00 90.75 114 ARG A N 1
ATOM 887 C CA . ARG A 1 114 ? -0.903 -4.119 5.191 1.00 90.75 114 ARG A CA 1
ATOM 888 C C . ARG A 1 114 ? -0.681 -2.615 5.340 1.00 90.75 114 ARG A C 1
ATOM 890 O O . ARG A 1 114 ? 0.275 -2.076 4.801 1.00 90.75 114 ARG A O 1
ATOM 897 N N . VAL A 1 115 ? -1.481 -1.942 6.162 1.00 89.06 115 VAL A N 1
ATOM 898 C CA . VAL A 1 115 ? -1.278 -0.520 6.498 1.00 89.06 115 VAL A CA 1
ATOM 899 C C . VAL A 1 115 ? -0.792 -0.392 7.944 1.00 89.06 115 VAL A C 1
ATOM 901 O O . VAL A 1 115 ? -1.264 -1.107 8.827 1.00 89.06 115 VAL A O 1
ATOM 904 N N . ARG A 1 116 ? 0.180 0.492 8.211 1.00 82.69 116 ARG A N 1
ATOM 905 C CA . ARG A 1 116 ? 0.721 0.745 9.560 1.00 82.69 116 ARG A CA 1
ATOM 906 C C . ARG A 1 116 ? 1.076 2.215 9.774 1.00 82.69 116 ARG A C 1
ATOM 908 O O . ARG A 1 116 ? 1.265 2.971 8.827 1.00 82.69 116 ARG A O 1
ATOM 915 N N . GLY A 1 117 ? 1.244 2.583 11.042 1.00 81.38 117 GLY A N 1
ATOM 916 C CA . GLY A 1 117 ? 1.830 3.860 11.443 1.00 81.38 117 GLY A CA 1
ATOM 917 C C . GLY A 1 117 ? 0.843 5.024 11.404 1.00 81.38 117 GLY A C 1
ATOM 918 O O . GLY A 1 117 ? -0.287 4.897 11.872 1.00 81.38 117 GLY A O 1
ATOM 919 N N . GLN A 1 118 ? 1.307 6.157 10.875 1.00 79.88 118 GLN A N 1
ATOM 920 C CA . GLN A 1 118 ? 0.581 7.434 10.846 1.00 79.88 118 GLN A CA 1
ATOM 921 C C . GLN A 1 118 ? -0.350 7.584 9.636 1.00 79.88 118 GLN A C 1
ATOM 923 O O . GLN A 1 118 ? -0.840 8.674 9.368 1.00 79.88 118 GLN A O 1
ATOM 928 N N . VAL A 1 119 ? -0.595 6.509 8.880 1.00 87.38 119 VAL A N 1
ATOM 929 C CA . VAL A 1 119 ? -1.621 6.548 7.835 1.00 87.38 119 VAL A CA 1
ATOM 930 C C . VAL A 1 119 ? -2.973 6.765 8.502 1.00 87.38 119 VAL A C 1
ATOM 932 O O . VAL A 1 119 ? -3.317 6.055 9.447 1.00 87.38 119 VAL A O 1
ATOM 935 N N . SER A 1 120 ? -3.722 7.744 8.014 1.00 92.62 120 SER A N 1
ATOM 936 C CA . SER A 1 120 ? -5.061 8.045 8.507 1.00 92.62 120 SER A CA 1
ATOM 937 C C . SER A 1 120 ? -6.112 7.227 7.767 1.00 92.62 120 SER A C 1
ATOM 939 O O . SER A 1 120 ? -5.989 6.991 6.565 1.00 92.62 120 SER A O 1
ATOM 941 N N . LEU A 1 121 ? -7.158 6.822 8.478 1.00 94.25 121 LEU A N 1
ATOM 942 C CA . LEU A 1 121 ? -8.362 6.228 7.914 1.00 94.25 121 LEU A CA 1
ATOM 943 C C . LEU A 1 121 ? -9.604 6.799 8.590 1.00 94.25 121 LEU A C 1
ATOM 945 O O . LEU A 1 121 ? -9.540 7.229 9.740 1.00 94.25 121 LEU A O 1
ATOM 949 N N . ARG A 1 122 ? -10.733 6.761 7.893 1.00 95.69 122 ARG A N 1
ATOM 950 C CA . ARG A 1 122 ? -12.050 7.096 8.432 1.00 95.69 122 ARG A CA 1
ATOM 951 C C . ARG A 1 122 ? -12.906 5.837 8.465 1.00 95.69 122 ARG A C 1
ATOM 953 O O . ARG A 1 122 ? -13.046 5.166 7.444 1.00 95.69 122 ARG A O 1
ATOM 960 N N . LEU A 1 123 ? -13.414 5.500 9.648 1.00 93.81 123 LEU A N 1
ATOM 961 C CA . LEU A 1 123 ? -14.273 4.333 9.863 1.00 93.81 123 LEU A CA 1
ATOM 962 C C . LEU A 1 123 ? -15.704 4.594 9.357 1.00 93.81 123 LEU A C 1
ATOM 964 O O . LEU A 1 123 ? -16.101 5.761 9.253 1.00 93.81 123 LEU A O 1
ATOM 968 N N . PRO A 1 124 ? -16.499 3.538 9.089 1.00 92.75 124 PRO A N 1
ATOM 969 C CA . PRO A 1 124 ? -17.914 3.697 8.773 1.00 92.75 124 PRO A CA 1
ATOM 970 C C . PRO A 1 124 ? -18.634 4.506 9.858 1.00 92.75 124 PRO A C 1
ATOM 972 O O . PRO A 1 124 ? -18.408 4.295 11.050 1.00 92.75 124 PRO A O 1
ATOM 975 N N . GLY A 1 125 ? -19.485 5.446 9.445 1.00 88.81 125 GLY A N 1
ATOM 976 C CA . GLY A 1 125 ? -20.258 6.292 10.362 1.00 88.81 125 GLY A CA 1
ATOM 977 C C . GLY A 1 125 ? -19.457 7.374 11.098 1.00 88.81 125 GLY A C 1
ATOM 978 O O . GLY A 1 125 ? -20.039 8.111 11.885 1.00 88.81 125 GLY A O 1
ATOM 979 N N . GLN A 1 126 ? -18.147 7.507 10.855 1.00 89.94 126 GLN A N 1
ATOM 980 C CA . GLN A 1 126 ? -17.331 8.577 11.435 1.00 89.94 126 GLN A CA 1
ATOM 981 C C . GLN A 1 126 ? -17.087 9.709 10.432 1.00 89.94 126 GLN A C 1
ATOM 983 O O . GLN A 1 126 ? -16.903 9.473 9.233 1.00 89.94 126 GLN A O 1
ATOM 988 N N . SER A 1 127 ? -17.057 10.944 10.935 1.00 88.00 127 SER A N 1
ATOM 989 C CA . SER A 1 127 ? -16.698 12.150 10.177 1.00 88.00 127 SER A CA 1
ATOM 990 C C . SER A 1 127 ? -15.185 12.381 10.143 1.00 88.00 127 SER A C 1
ATOM 992 O O . SER A 1 127 ? -14.647 12.806 9.122 1.00 88.00 127 SER A O 1
ATOM 994 N N . GLU A 1 128 ? -14.482 12.049 11.226 1.00 92.69 128 GLU A N 1
ATOM 995 C CA . GLU A 1 128 ? -13.061 12.357 11.382 1.00 92.69 128 GLU A CA 1
ATOM 996 C C . GLU A 1 128 ? -12.122 11.242 10.913 1.00 92.69 128 GLU A C 1
ATOM 998 O O . GLU A 1 128 ? -12.407 10.044 11.002 1.00 92.69 128 GLU A O 1
ATOM 1003 N N . PHE A 1 129 ? -10.938 11.657 10.463 1.00 93.19 129 PHE A N 1
ATOM 1004 C CA . PHE A 1 129 ? -9.826 10.761 10.178 1.00 93.19 129 PHE A CA 1
ATOM 1005 C C . PHE A 1 129 ? -9.050 10.434 11.455 1.00 93.19 129 PHE A C 1
ATOM 1007 O O . PHE A 1 129 ? -8.629 11.317 12.197 1.00 93.19 129 PHE A O 1
ATOM 1014 N N . ILE A 1 130 ? -8.783 9.149 11.670 1.00 92.81 130 ILE A N 1
ATOM 1015 C CA . ILE A 1 130 ? -7.994 8.641 12.792 1.00 92.81 130 ILE A CA 1
ATOM 1016 C C . ILE A 1 130 ? -6.782 7.865 12.285 1.00 92.81 130 ILE A C 1
ATOM 1018 O O . ILE A 1 130 ? -6.837 7.180 11.265 1.00 92.81 130 ILE A O 1
ATOM 1022 N N . SER A 1 131 ? -5.661 7.941 13.000 1.00 92.69 131 SER A N 1
ATOM 1023 C CA . SER A 1 131 ? -4.466 7.192 12.608 1.00 92.69 131 SER A CA 1
ATOM 1024 C C . SER A 1 131 ? -4.658 5.686 12.804 1.00 92.69 131 SER A C 1
ATOM 1026 O O . SER A 1 131 ? -5.233 5.230 13.799 1.00 92.69 131 SER A O 1
ATOM 1028 N N . VAL A 1 132 ? -4.098 4.891 11.891 1.00 90.62 132 VAL A N 1
ATOM 1029 C CA . VAL A 1 132 ? -4.041 3.425 11.999 1.00 90.62 132 VAL A CA 1
ATOM 1030 C C . VAL A 1 132 ? -3.425 3.010 13.330 1.00 90.62 132 VAL A C 1
ATOM 1032 O O . VAL A 1 132 ? -3.906 2.073 13.954 1.00 90.62 132 VAL A O 1
ATOM 1035 N N . ALA A 1 133 ? -2.407 3.728 13.816 1.00 88.69 133 ALA A N 1
ATOM 1036 C CA . ALA A 1 133 ? -1.816 3.482 15.129 1.00 88.69 133 ALA A CA 1
ATOM 1037 C C . ALA A 1 133 ? -2.842 3.564 16.278 1.00 88.69 133 ALA A C 1
ATOM 1039 O O . ALA A 1 133 ? -2.807 2.731 17.185 1.00 88.69 133 ALA A O 1
ATOM 1040 N N . LYS A 1 134 ? -3.772 4.529 16.243 1.00 90.19 134 LYS A N 1
ATOM 1041 C CA . LYS A 1 134 ? -4.839 4.668 17.248 1.00 90.19 134 LYS A CA 1
ATOM 1042 C C . LYS A 1 134 ? -5.858 3.534 17.134 1.00 90.19 134 LYS A C 1
ATOM 1044 O O .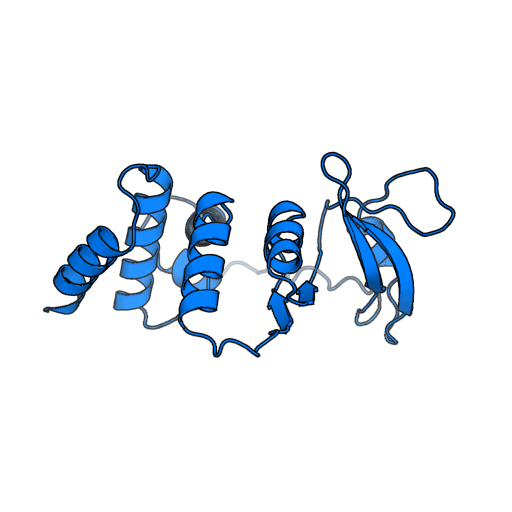 LYS A 1 134 ? -6.235 2.959 18.152 1.00 90.19 134 LYS A O 1
ATOM 1049 N N . VAL A 1 135 ? -6.247 3.164 15.913 1.00 89.94 135 VAL A N 1
ATOM 1050 C CA . VAL A 1 135 ? -7.152 2.027 15.653 1.00 89.94 135 VAL A CA 1
ATOM 1051 C C . VAL A 1 135 ? -6.527 0.713 16.114 1.00 89.94 135 VAL A C 1
ATOM 1053 O O . VAL A 1 135 ? -7.186 -0.102 16.753 1.00 89.94 135 VAL A O 1
ATOM 1056 N N . TYR A 1 136 ? -5.229 0.535 15.869 1.00 88.75 136 TYR A N 1
ATOM 1057 C CA . TYR A 1 136 ? -4.499 -0.687 16.186 1.00 88.75 136 TYR A CA 1
ATOM 1058 C C . TYR A 1 136 ? -4.424 -0.989 17.685 1.00 88.75 136 TYR A C 1
ATOM 1060 O O . TYR A 1 136 ? -4.336 -2.152 18.069 1.00 88.75 136 TYR A O 1
ATOM 1068 N N . LYS A 1 137 ? -4.553 0.020 18.557 1.00 87.19 137 LYS A N 1
ATOM 1069 C CA . LYS A 1 137 ? -4.681 -0.201 20.010 1.00 87.19 137 LYS A CA 1
ATOM 1070 C C . LYS A 1 137 ? -5.918 -1.028 20.382 1.00 87.19 137 LYS A C 1
ATOM 1072 O O . LYS A 1 137 ? -5.924 -1.660 21.430 1.00 87.19 137 LYS A O 1
ATOM 1077 N N . LYS A 1 138 ? -6.942 -1.056 19.522 1.00 86.06 138 LYS A N 1
ATOM 1078 C CA . LYS A 1 138 ? -8.158 -1.865 19.694 1.00 86.06 138 LYS A CA 1
ATOM 1079 C C . LYS A 1 138 ? -8.018 -3.289 19.131 1.00 86.06 138 LYS A C 1
ATOM 1081 O O . LYS A 1 138 ? -8.979 -4.050 19.183 1.00 86.06 138 LYS A O 1
ATOM 1086 N N . ALA A 1 139 ? -6.857 -3.656 18.576 1.00 85.31 139 ALA A N 1
ATOM 1087 C CA . ALA A 1 139 ? -6.649 -4.967 17.971 1.00 85.31 139 ALA A CA 1
ATOM 1088 C C . ALA A 1 139 ? -6.692 -6.080 19.024 1.00 85.31 139 ALA A C 1
ATOM 1090 O O . ALA A 1 139 ? -5.981 -6.038 20.033 1.00 85.31 139 ALA A O 1
ATOM 1091 N N . ARG A 1 140 ? -7.500 -7.104 18.747 1.00 83.06 140 ARG A N 1
ATOM 1092 C CA . ARG A 1 140 ? -7.613 -8.337 19.535 1.00 83.06 140 ARG A CA 1
ATOM 1093 C C . ARG A 1 140 ? -6.863 -9.474 18.841 1.00 83.06 140 ARG A C 1
ATOM 1095 O O . ARG A 1 140 ? -6.312 -9.268 17.764 1.00 83.06 140 ARG A O 1
ATOM 1102 N N . GLN A 1 141 ? -6.804 -10.646 19.478 1.00 81.06 141 GLN A N 1
ATOM 1103 C CA . GLN A 1 141 ? -6.210 -11.840 18.860 1.00 81.06 141 GLN A CA 1
ATOM 1104 C C . GLN A 1 141 ? -7.027 -12.355 17.673 1.00 81.06 141 GLN A C 1
ATOM 1106 O O . GLN A 1 141 ? -6.452 -12.798 16.684 1.00 81.06 141 GLN A O 1
ATOM 1111 N N . GLN A 1 142 ? -8.354 -12.262 17.753 1.00 84.06 142 GLN A N 1
ATOM 1112 C CA . GLN A 1 142 ? -9.224 -12.548 16.619 1.00 84.06 142 GLN A CA 1
ATOM 1113 C C . GLN A 1 142 ? -9.290 -11.326 15.688 1.00 84.06 142 GLN A C 1
ATOM 1115 O O . GLN A 1 142 ? -9.498 -10.209 16.181 1.00 84.06 142 GLN A O 1
ATOM 1120 N N . PRO A 1 143 ? -9.112 -11.509 14.365 1.00 88.56 143 PRO A N 1
ATOM 1121 C CA . PRO A 1 143 ? -9.288 -10.437 13.395 1.00 88.56 143 PRO A CA 1
ATOM 1122 C C . PRO A 1 143 ? -10.698 -9.845 13.452 1.00 88.56 143 PRO A C 1
ATOM 1124 O O . PRO A 1 143 ? -11.682 -10.570 13.561 1.00 88.56 143 PRO A O 1
ATOM 1127 N N . MET A 1 144 ? -10.797 -8.523 13.346 1.00 91.94 144 MET A N 1
ATOM 1128 C CA . MET A 1 144 ? -12.068 -7.801 13.368 1.00 91.94 144 MET A CA 1
ATOM 1129 C C . MET A 1 144 ? -12.302 -7.102 12.035 1.00 91.94 144 MET A C 1
ATOM 1131 O O . MET A 1 144 ? -11.456 -6.334 11.576 1.00 91.94 144 MET A O 1
ATOM 1135 N N . VAL A 1 145 ? -13.462 -7.325 11.425 1.00 92.62 145 VAL A N 1
ATOM 1136 C CA . VAL A 1 145 ? -13.884 -6.566 10.244 1.00 92.62 145 VAL A CA 1
ATOM 1137 C C . VAL A 1 145 ? -14.240 -5.143 10.676 1.00 92.62 145 VAL A C 1
ATOM 1139 O O . VAL A 1 145 ? -15.057 -4.956 11.571 1.00 92.62 145 VAL A O 1
ATOM 1142 N N . LEU A 1 146 ? -13.616 -4.144 10.048 1.00 91.75 146 LEU A N 1
ATOM 1143 C CA . LEU A 1 146 ? -13.905 -2.725 10.290 1.00 91.75 146 LEU A CA 1
ATOM 1144 C C . LEU A 1 146 ? -14.964 -2.162 9.331 1.00 91.75 146 LEU A C 1
ATOM 1146 O O . LEU A 1 146 ? -15.463 -1.069 9.571 1.00 91.75 146 LEU A O 1
ATOM 1150 N N . GLY A 1 147 ? -15.297 -2.896 8.265 1.00 92.62 147 GLY A N 1
ATOM 1151 C CA . GLY A 1 147 ? -16.212 -2.458 7.210 1.00 92.62 147 GLY A CA 1
ATOM 1152 C C . GLY A 1 147 ? -15.511 -1.654 6.114 1.00 92.62 147 GLY A C 1
ATOM 1153 O O . GLY A 1 147 ? -14.287 -1.734 5.967 1.00 92.62 147 GLY A O 1
ATOM 1154 N N . GLU A 1 148 ? -16.303 -0.911 5.342 1.00 95.44 148 GLU A N 1
ATOM 1155 C CA . GLU A 1 148 ? -15.826 0.002 4.298 1.00 95.44 148 GLU A CA 1
ATOM 1156 C C . GLU A 1 148 ? -15.273 1.286 4.924 1.00 95.44 148 GLU A C 1
ATOM 1158 O O . GLU A 1 148 ? -15.999 2.074 5.530 1.00 95.44 148 GLU A O 1
ATOM 1163 N N . ILE A 1 149 ? -13.967 1.492 4.794 1.00 95.31 149 ILE A N 1
ATOM 1164 C CA . ILE A 1 149 ? -13.257 2.662 5.308 1.00 95.31 149 ILE A CA 1
ATOM 1165 C C . ILE A 1 149 ? -12.863 3.596 4.165 1.00 95.31 149 ILE A C 1
ATOM 1167 O O . ILE A 1 149 ? -12.701 3.164 3.025 1.00 95.31 149 ILE A O 1
ATOM 1171 N N . ALA A 1 150 ? -12.601 4.863 4.484 1.00 95.94 150 ALA A N 1
ATOM 1172 C CA . ALA A 1 150 ? -11.831 5.738 3.601 1.00 95.94 150 ALA A CA 1
ATOM 1173 C C . ALA A 1 150 ? -10.372 5.782 4.075 1.00 95.94 150 ALA A C 1
ATOM 1175 O O . ALA A 1 150 ? -10.079 6.269 5.168 1.00 95.94 150 ALA A O 1
ATOM 1176 N N . LEU A 1 151 ? -9.452 5.261 3.267 1.00 94.12 151 LEU A N 1
ATOM 1177 C CA . LEU A 1 151 ? -8.017 5.251 3.536 1.00 94.12 151 LEU A CA 1
ATOM 1178 C C . LEU A 1 151 ? -7.345 6.518 2.992 1.00 94.12 151 LEU A C 1
ATOM 1180 O O . LEU A 1 151 ? -7.514 6.840 1.821 1.00 94.12 151 LEU A O 1
ATOM 1184 N N . GLY A 1 152 ? -6.513 7.168 3.811 1.00 90.38 152 GLY A N 1
ATOM 1185 C CA . GLY A 1 152 ? -5.746 8.367 3.460 1.00 90.38 152 GLY A CA 1
ATOM 1186 C C . GLY A 1 152 ? -6.568 9.656 3.542 1.00 90.38 152 GLY A C 1
ATOM 1187 O O . GLY A 1 152 ? -7.714 9.683 3.121 1.00 90.38 152 GLY A O 1
ATOM 1188 N N . GLN A 1 153 ? -5.985 10.735 4.079 1.00 85.94 153 GLN A N 1
ATOM 1189 C CA . GLN A 1 153 ? -6.681 12.022 4.245 1.00 85.94 153 GLN A CA 1
ATOM 1190 C C . GLN A 1 153 ? -6.608 12.893 2.980 1.00 85.94 153 GLN A C 1
ATOM 1192 O O . GLN A 1 153 ? -7.638 13.332 2.480 1.00 85.94 153 GLN A O 1
ATOM 1197 N N . SER A 1 154 ? -5.403 13.108 2.434 1.00 84.62 154 SER A N 1
ATOM 1198 C CA . SER A 1 154 ? -5.192 13.942 1.235 1.00 84.62 154 SER A CA 1
ATOM 1199 C C . SER A 1 154 ? -5.681 13.274 -0.049 1.00 84.62 154 SER A C 1
ATOM 1201 O O . SER A 1 154 ? -6.228 13.922 -0.929 1.00 84.62 154 SER A O 1
ATOM 1203 N N . GLN A 1 155 ? -5.465 11.963 -0.165 1.00 84.38 155 GLN A N 1
ATOM 1204 C CA . GLN A 1 155 ? -5.998 11.151 -1.251 1.00 84.38 155 GLN A CA 1
ATOM 1205 C C . GLN A 1 155 ? -6.782 10.016 -0.626 1.00 84.38 155 GLN A C 1
ATOM 1207 O O . GLN A 1 155 ? -6.181 9.116 -0.043 1.00 84.38 155 GLN A O 1
ATOM 1212 N N . GLN A 1 156 ? -8.102 10.086 -0.744 1.00 91.12 156 GLN A N 1
ATOM 1213 C CA . GLN A 1 156 ? -8.995 9.089 -0.174 1.00 91.12 156 GLN A CA 1
ATOM 1214 C C . GLN A 1 156 ? -9.128 7.893 -1.119 1.00 91.12 156 GLN A C 1
ATOM 1216 O O . GLN A 1 156 ? -9.101 8.040 -2.350 1.00 91.12 156 GLN A O 1
ATOM 1221 N N . TYR A 1 157 ? -9.265 6.709 -0.532 1.00 94.12 157 TYR A N 1
ATOM 1222 C CA . TYR A 1 157 ? -9.598 5.477 -1.231 1.00 94.12 157 TYR A CA 1
ATOM 1223 C C . TYR A 1 157 ? -10.570 4.651 -0.397 1.00 94.12 157 TYR A C 1
ATOM 1225 O O . TYR A 1 157 ? -10.256 4.317 0.746 1.00 94.12 157 TYR A O 1
ATOM 1233 N N . ALA A 1 158 ? -11.740 4.346 -0.955 1.00 94.94 158 ALA A N 1
ATOM 1234 C CA . ALA A 1 158 ? -12.723 3.496 -0.298 1.00 94.94 158 ALA A CA 1
ATOM 1235 C C . ALA A 1 158 ? -12.291 2.030 -0.409 1.00 94.94 158 ALA A C 1
ATOM 1237 O O . ALA A 1 158 ? -12.024 1.543 -1.509 1.00 94.94 158 ALA A O 1
ATOM 1238 N N . CYS A 1 159 ? -12.174 1.340 0.722 1.00 94.25 159 CYS A N 1
ATOM 1239 C CA . CYS A 1 159 ? -11.883 -0.087 0.740 1.00 94.25 159 CYS A CA 1
ATOM 1240 C C . CYS A 1 159 ? -12.333 -0.763 2.032 1.00 94.25 159 CYS A C 1
ATOM 1242 O O . CYS A 1 159 ? -12.427 -0.143 3.092 1.00 94.25 159 CYS A O 1
ATOM 1244 N N . ARG A 1 160 ? -12.497 -2.084 1.968 1.00 95.12 160 ARG A N 1
ATOM 1245 C CA . ARG A 1 160 ? -12.743 -2.904 3.149 1.00 95.12 160 ARG A CA 1
ATOM 1246 C C . ARG A 1 160 ? -11.482 -3.054 3.992 1.00 95.12 160 ARG A C 1
ATOM 1248 O O . ARG A 1 160 ? -10.425 -3.433 3.486 1.00 95.12 160 ARG A O 1
ATOM 1255 N N . ALA A 1 161 ? -11.607 -2.836 5.299 1.00 94.19 161 ALA A N 1
ATOM 1256 C CA . ALA A 1 161 ? -10.514 -3.037 6.243 1.00 94.19 161 ALA A CA 1
ATOM 1257 C C . ALA A 1 161 ? -10.790 -4.155 7.253 1.00 94.19 161 ALA A C 1
ATOM 1259 O O . ALA A 1 161 ? -11.907 -4.349 7.740 1.00 94.19 161 ALA A O 1
ATOM 1260 N N . VAL A 1 162 ? -9.715 -4.858 7.610 1.00 93.00 162 VAL A N 1
ATOM 1261 C CA . VAL A 1 162 ? -9.682 -5.849 8.687 1.00 93.00 162 VAL A CA 1
ATOM 1262 C C . VAL A 1 162 ? -8.572 -5.469 9.656 1.00 93.00 162 VAL A C 1
ATOM 1264 O O . VAL A 1 162 ? -7.433 -5.215 9.263 1.00 93.00 162 VAL A O 1
ATOM 1267 N N . LEU A 1 163 ? -8.907 -5.435 10.939 1.00 91.31 163 LEU A N 1
ATOM 1268 C CA . LEU A 1 163 ? -7.967 -5.222 12.020 1.00 91.31 163 LEU A CA 1
ATOM 1269 C C . LEU A 1 163 ? -7.473 -6.572 12.540 1.00 91.31 163 LEU A C 1
ATOM 1271 O O . LEU A 1 163 ? -8.212 -7.282 13.214 1.00 91.31 163 LEU A O 1
ATOM 1275 N N . ALA A 1 164 ? -6.217 -6.909 12.258 1.00 87.38 164 ALA A N 1
ATOM 1276 C CA . ALA A 1 164 ? -5.581 -8.138 12.728 1.00 87.38 164 ALA A CA 1
ATOM 1277 C C . ALA A 1 164 ? -4.355 -7.823 13.597 1.00 87.38 164 ALA A C 1
ATOM 1279 O O . ALA A 1 164 ? -3.506 -7.012 13.221 1.00 87.38 164 ALA A O 1
ATOM 1280 N N . GLY A 1 165 ? -4.239 -8.477 14.754 1.00 80.06 165 GLY A N 1
ATOM 1281 C CA . GLY A 1 165 ? -3.110 -8.329 15.670 1.00 80.06 165 GLY A CA 1
ATOM 1282 C C . GLY A 1 165 ? -3.025 -9.495 16.655 1.00 80.06 165 GLY A C 1
ATOM 1283 O O . GLY A 1 165 ? -3.900 -10.345 16.699 1.00 80.06 165 GLY A O 1
ATOM 1284 N N . LYS A 1 166 ? -1.966 -9.552 17.470 1.00 70.25 166 LYS A N 1
ATOM 1285 C CA . LYS A 1 166 ? -1.820 -10.566 18.540 1.00 70.25 166 LYS A CA 1
ATOM 1286 C C . LYS A 1 166 ? -2.345 -10.070 19.900 1.00 70.25 166 LYS A C 1
ATOM 1288 O O . LYS A 1 166 ? -1.942 -10.574 20.946 1.00 70.25 166 LYS A O 1
ATOM 1293 N N . GLY A 1 167 ? -3.232 -9.072 19.881 1.00 59.88 167 GLY A N 1
ATOM 1294 C CA . GLY A 1 167 ? -3.546 -8.222 21.030 1.00 59.88 167 GLY A CA 1
ATOM 1295 C C . GLY A 1 167 ? -2.536 -7.080 21.191 1.00 59.88 167 GLY A C 1
ATOM 1296 O O . GLY A 1 167 ? -1.333 -7.260 20.984 1.00 59.88 167 GLY A O 1
ATOM 1297 N N . TRP A 1 168 ? -3.013 -5.887 21.552 1.00 53.47 168 TRP A N 1
ATOM 1298 C CA . TRP A 1 168 ? -2.165 -4.790 22.032 1.00 53.47 168 TRP A CA 1
ATOM 1299 C C . TRP A 1 168 ? -1.523 -5.215 23.367 1.00 53.47 168 TRP A C 1
ATOM 1301 O O . TRP A 1 168 ? -2.075 -5.043 24.447 1.00 53.47 168 TRP A O 1
ATOM 1311 N N . LYS A 1 169 ? -0.352 -5.849 23.307 1.00 53.16 169 LYS A N 1
ATOM 1312 C CA . LYS A 1 169 ? 0.552 -5.977 24.452 1.00 53.16 169 LYS A CA 1
ATOM 1313 C C . LYS A 1 169 ? 1.889 -5.373 24.047 1.00 53.16 169 LYS A C 1
ATOM 1315 O O . LYS A 1 169 ? 2.487 -5.781 23.050 1.00 53.16 169 LYS A O 1
ATOM 1320 N N . LEU A 1 170 ? 2.320 -4.363 24.803 1.00 45.25 170 LEU A N 1
ATOM 1321 C CA . LEU A 1 170 ? 3.646 -3.759 24.704 1.00 45.25 170 LEU A CA 1
ATOM 1322 C C . LEU A 1 170 ? 4.701 -4.871 24.778 1.00 45.25 170 LEU A C 1
ATOM 1324 O O . LEU A 1 170 ? 4.894 -5.473 25.831 1.00 45.25 170 LEU A O 1
ATOM 1328 N N . LYS A 1 171 ? 5.419 -5.142 23.683 1.00 45.34 171 LYS A N 1
ATOM 1329 C CA . LYS A 1 171 ? 6.721 -5.799 23.819 1.00 45.34 171 LYS A CA 1
ATOM 1330 C C . LYS A 1 171 ? 7.638 -4.779 24.496 1.00 45.34 171 LYS A C 1
ATOM 1332 O O . LYS A 1 171 ? 7.922 -3.742 23.898 1.00 45.34 171 LYS A O 1
ATOM 1337 N N . LYS A 1 172 ? 8.044 -5.046 25.746 1.00 38.56 172 LYS A N 1
ATOM 1338 C CA . LYS A 1 172 ? 9.115 -4.303 26.432 1.00 38.56 172 LYS A CA 1
ATOM 1339 C C . LYS A 1 172 ? 10.286 -4.152 25.454 1.00 38.56 172 LYS A C 1
ATOM 1341 O O . LYS A 1 172 ? 10.670 -5.129 24.808 1.00 38.56 172 LYS A O 1
ATOM 1346 N N . LYS A 1 173 ? 10.825 -2.933 25.322 1.00 39.47 173 LYS A N 1
ATOM 1347 C CA . LYS A 1 173 ? 12.109 -2.702 24.645 1.00 39.47 173 LYS A CA 1
ATOM 1348 C C . LYS A 1 173 ? 13.111 -3.696 25.240 1.00 39.47 173 LYS A C 1
ATOM 1350 O O . LYS A 1 173 ? 13.321 -3.680 26.449 1.00 39.47 173 LYS A O 1
ATOM 1355 N N . ARG A 1 174 ? 13.714 -4.551 24.410 1.00 36.69 174 ARG A N 1
ATOM 1356 C CA . ARG A 1 174 ? 14.987 -5.179 24.772 1.00 36.69 174 ARG A CA 1
ATOM 1357 C C . ARG A 1 174 ? 15.961 -4.018 24.967 1.00 36.69 174 ARG A C 1
ATOM 1359 O O . ARG A 1 174 ? 16.251 -3.316 24.002 1.00 36.69 174 ARG A O 1
ATOM 1366 N N . GLN A 1 175 ? 16.377 -3.770 26.207 1.00 37.91 175 GLN A N 1
ATOM 1367 C CA . GLN A 1 175 ? 17.637 -3.085 26.461 1.00 37.91 175 GLN A CA 1
ATOM 1368 C C . GLN A 1 175 ? 18.703 -3.954 25.796 1.00 37.91 175 GLN A C 1
ATOM 1370 O O . GLN A 1 175 ? 18.958 -5.074 26.229 1.00 37.91 175 GLN A O 1
ATOM 1375 N N . THR A 1 176 ? 19.234 -3.502 24.668 1.00 36.88 176 THR A N 1
ATOM 1376 C CA . THR A 1 176 ? 20.546 -3.949 24.220 1.00 36.88 176 THR A CA 1
ATOM 1377 C C . THR A 1 176 ? 21.533 -3.382 25.225 1.00 36.88 176 THR A C 1
ATOM 1379 O O . THR A 1 176 ? 21.834 -2.191 25.185 1.00 36.88 176 THR A O 1
ATOM 1382 N N . SER A 1 177 ? 21.945 -4.217 26.176 1.00 33.47 177 SER A N 1
ATOM 1383 C CA . SER A 1 177 ? 23.166 -3.996 26.937 1.00 33.47 177 SER A CA 1
ATOM 1384 C C . SER A 1 177 ? 24.307 -3.918 25.930 1.00 33.47 177 SER A C 1
ATOM 1386 O O . SER A 1 177 ? 24.485 -4.841 25.136 1.00 33.47 177 SER A O 1
ATOM 1388 N N . ALA A 1 178 ? 25.003 -2.787 25.917 1.00 36.03 178 ALA A N 1
ATOM 1389 C CA . ALA A 1 178 ? 26.305 -2.692 25.290 1.00 36.03 178 ALA A CA 1
ATOM 1390 C C . ALA A 1 178 ? 27.271 -3.568 26.096 1.00 36.03 178 ALA A C 1
ATOM 1392 O O . ALA A 1 178 ? 27.342 -3.433 27.320 1.00 36.03 178 ALA A O 1
ATOM 1393 N N . VAL A 1 179 ? 27.955 -4.472 25.403 1.00 39.22 179 VAL A N 1
ATOM 1394 C CA . VAL A 1 179 ? 29.285 -4.965 25.760 1.00 39.22 179 VAL A CA 1
ATOM 1395 C C . VAL A 1 179 ? 30.124 -4.773 24.512 1.00 39.22 179 VAL A C 1
ATOM 1397 O O . VAL A 1 179 ? 29.595 -5.115 23.427 1.00 39.22 179 VAL A O 1
#

Secondary structure (DSSP, 8-state):
--HHHHHHHHHHHHS-TT--HHHHHHHHHHHHHHHHH---SHHHHHHTS--SS-HHHHHHHHTTT--HHHHHHHHHHHHHHS-TT---EEEE-BTB-HHHHHHHHHTT-EEEE---TT-EEE-TT-SS-EEHHHHHTT--SS-EEEEEEEE-SSS-EEEEEEE--S-S-----------

Foldseek 3Di:
DCVLVVVVVVCVVLPDPPDDPLLVVLVSQLVVQCVVPVDDDLLSSLCSRPDPDDSVVSSVSSVVCQDLVNLLSVVVVVCVPDPPPDAEEAEEEEDHAPSNQVSSVVVVHHYDYDYDDQWWKAAPPGPDTDGPPVVLQVADQDKDWRQWMFTHDVDTDTDTDIRHDPHPDDPPPPPPDDD

Radius of gyration: 19.55 Å; chains: 1; bounding box: 53×28×48 Å